Protein AF-A0A2D9DFW2-F1 (afdb_monomer_lite)

Foldseek 3Di:
DDDDPCNVVVVVVVVVCVVCVVVVVVVCVVVVVLVCCLCPVVVPVDQPDPPDDVSSCVSVVVSVVVSVVVCVPPDPPHPVVVVVVVVVVVVVVVVVVVVVVVVVVVVVVVVPPPPPPPDPPDDDD

pLDDT: mean 81.8, std 15.56, range [41.56, 95.31]

Structure (mmCIF, N/CA/C/O backbone):
data_AF-A0A2D9DFW2-F1
#
_entry.id   AF-A0A2D9DFW2-F1
#
loop_
_atom_site.group_PDB
_atom_site.id
_atom_site.type_symbol
_atom_site.label_atom_id
_atom_site.label_alt_id
_atom_site.label_comp_id
_atom_site.label_asym_id
_atom_site.label_entity_id
_atom_site.label_seq_id
_atom_site.pdbx_PDB_ins_code
_atom_site.Cartn_x
_atom_site.Cartn_y
_atom_site.Cartn_z
_atom_site.occupancy
_atom_site.B_iso_or_equiv
_atom_site.auth_seq_id
_atom_site.auth_comp_id
_atom_site.auth_asym_id
_atom_site.auth_atom_id
_atom_site.pdbx_PDB_model_num
ATOM 1 N N . ILE A 1 1 ? -33.803 9.411 20.967 1.00 59.81 1 ILE A N 1
ATOM 2 C CA . ILE A 1 1 ? -33.008 8.750 19.899 1.00 59.81 1 ILE A CA 1
ATOM 3 C C . ILE A 1 1 ? -31.573 9.269 19.996 1.00 59.81 1 ILE A C 1
ATOM 5 O O . ILE A 1 1 ? -31.344 10.424 19.658 1.00 59.81 1 ILE A O 1
ATOM 9 N N . GLN A 1 2 ? -30.626 8.487 20.530 1.00 63.91 2 GLN A N 1
ATOM 10 C CA . GLN A 1 2 ? -29.213 8.897 20.577 1.00 63.91 2 GLN A CA 1
ATOM 11 C C . GLN A 1 2 ? -28.603 8.792 19.173 1.00 63.91 2 GLN A C 1
ATOM 13 O O . GLN A 1 2 ? -28.559 7.707 18.596 1.00 63.91 2 GLN A O 1
ATOM 18 N N . ARG A 1 3 ? -28.123 9.909 18.616 1.00 72.88 3 ARG A N 1
ATOM 19 C CA . ARG A 1 3 ? -27.256 9.877 17.433 1.00 72.88 3 ARG A CA 1
ATOM 20 C C . ARG A 1 3 ? -25.826 9.619 17.880 1.00 72.88 3 ARG A C 1
ATOM 22 O O . ARG A 1 3 ? -25.280 10.391 18.661 1.00 72.88 3 ARG A O 1
ATOM 29 N N . SER A 1 4 ? -25.209 8.567 17.350 1.00 84.31 4 SER A N 1
ATOM 30 C CA . SER A 1 4 ? -23.772 8.367 17.526 1.00 84.31 4 SER A CA 1
ATOM 31 C C . SER A 1 4 ? -23.003 9.426 16.732 1.00 84.31 4 SER A C 1
ATOM 33 O O . SER A 1 4 ? -23.466 9.884 15.680 1.00 84.31 4 SER A O 1
ATOM 35 N N . GLN A 1 5 ? -21.800 9.763 17.188 1.00 85.62 5 GLN A N 1
ATOM 36 C CA . GLN A 1 5 ? -20.861 10.648 16.486 1.00 85.62 5 GLN A CA 1
ATOM 37 C C . GLN A 1 5 ? -20.569 10.232 15.028 1.00 85.62 5 GLN A C 1
ATOM 39 O O . GLN A 1 5 ? -20.148 11.050 14.220 1.00 85.62 5 GLN A O 1
ATOM 44 N N . TYR A 1 6 ? -20.839 8.976 14.657 1.00 87.19 6 TYR A N 1
ATOM 45 C CA . TYR A 1 6 ? -20.595 8.444 13.313 1.00 87.19 6 TYR A CA 1
ATOM 46 C C . TYR A 1 6 ? -21.840 8.422 12.421 1.00 87.19 6 TYR A C 1
ATOM 48 O O . TYR A 1 6 ? -21.754 8.019 11.262 1.00 87.19 6 TYR A O 1
ATOM 56 N N . THR A 1 7 ? -22.998 8.851 12.932 1.00 88.88 7 THR A N 1
ATOM 57 C CA . THR A 1 7 ? -24.281 8.759 12.215 1.00 88.88 7 THR A CA 1
ATOM 58 C C . THR A 1 7 ? -24.232 9.465 10.858 1.00 88.88 7 THR A C 1
ATOM 60 O O . THR A 1 7 ? -24.718 8.918 9.871 1.00 88.88 7 THR A O 1
ATOM 63 N N . GLN A 1 8 ? -23.600 10.641 10.786 1.00 90.81 8 GLN A N 1
ATOM 64 C CA . GLN A 1 8 ? -23.433 11.381 9.530 1.00 90.81 8 GLN A CA 1
ATOM 65 C C . GLN A 1 8 ? -22.598 10.587 8.517 1.00 90.81 8 GLN A C 1
ATOM 67 O O . GLN A 1 8 ? -23.049 10.343 7.402 1.00 90.81 8 GLN A O 1
ATOM 72 N N . ASN A 1 9 ? -21.444 10.060 8.937 1.00 90.25 9 ASN A N 1
ATOM 73 C CA . ASN A 1 9 ? -20.560 9.274 8.071 1.00 90.25 9 ASN A CA 1
ATOM 74 C C . ASN A 1 9 ? -21.253 8.030 7.496 1.00 90.25 9 ASN A C 1
ATOM 76 O O . ASN A 1 9 ? -21.040 7.680 6.333 1.00 90.25 9 ASN A O 1
ATOM 80 N N . ILE A 1 10 ? -22.089 7.366 8.301 1.00 90.19 10 ILE A N 1
ATOM 81 C CA . ILE A 1 10 ? -22.871 6.199 7.874 1.00 90.19 10 ILE A CA 1
ATOM 82 C C . ILE A 1 10 ? -23.897 6.610 6.813 1.00 90.19 10 ILE A C 1
ATOM 84 O O . ILE A 1 10 ? -23.984 5.966 5.766 1.00 90.19 10 ILE A O 1
ATOM 88 N N . GLN A 1 11 ? -24.633 7.699 7.047 1.00 92.50 11 GLN A N 1
ATOM 89 C CA . GLN A 1 11 ? -25.623 8.221 6.100 1.00 92.50 11 GLN A CA 1
ATOM 90 C C . GLN A 1 11 ? -24.975 8.650 4.776 1.00 92.50 11 GLN A C 1
ATOM 92 O O . GLN A 1 11 ? -25.480 8.318 3.702 1.00 92.50 11 GLN A O 1
ATOM 97 N N . ASP A 1 12 ? -23.822 9.313 4.829 1.00 91.94 12 ASP A N 1
ATOM 98 C CA . ASP A 1 12 ? -23.092 9.751 3.638 1.00 91.94 12 ASP A CA 1
ATOM 99 C C . ASP A 1 12 ? -22.482 8.580 2.865 1.00 91.94 12 ASP A C 1
ATOM 101 O O . ASP A 1 12 ? -22.405 8.597 1.634 1.00 91.94 12 ASP A O 1
ATOM 105 N N . ASN A 1 13 ? -22.041 7.529 3.559 1.00 90.56 13 ASN A N 1
ATOM 106 C CA . ASN A 1 13 ? -21.620 6.297 2.901 1.00 90.56 13 ASN A CA 1
ATOM 107 C C . ASN A 1 13 ? -22.804 5.599 2.216 1.00 90.56 13 ASN A C 1
ATOM 109 O O . ASN A 1 13 ? -22.684 5.192 1.063 1.00 90.56 13 ASN A O 1
ATOM 113 N N . ALA A 1 14 ? -23.963 5.527 2.877 1.00 90.31 14 ALA A N 1
ATOM 114 C CA . ALA A 1 14 ? -25.168 4.934 2.303 1.00 90.31 14 ALA A CA 1
ATOM 115 C C . ALA A 1 14 ? -25.604 5.659 1.018 1.00 90.31 14 ALA A C 1
ATOM 117 O O . ALA A 1 14 ? -25.864 5.010 0.005 1.00 90.31 14 ALA A O 1
ATOM 118 N N . LYS A 1 15 ? -25.580 7.001 1.014 1.00 93.00 15 LYS A N 1
ATOM 119 C CA . LYS A 1 15 ? -25.835 7.807 -0.194 1.00 93.00 15 LYS A CA 1
ATOM 120 C C . LYS A 1 15 ? -24.843 7.494 -1.319 1.00 93.00 15 LYS A C 1
ATOM 122 O O . LYS A 1 15 ? -25.259 7.286 -2.455 1.00 93.00 15 LYS A O 1
ATOM 127 N N . ARG A 1 16 ? -23.542 7.394 -1.014 1.00 89.62 16 ARG A N 1
ATOM 128 C CA . ARG A 1 16 ? -22.496 7.055 -2.002 1.00 89.62 16 ARG A CA 1
ATOM 129 C C . ARG A 1 16 ? -22.669 5.652 -2.588 1.00 89.62 16 ARG A C 1
ATOM 131 O O . ARG A 1 16 ? -22.468 5.456 -3.785 1.00 89.62 16 ARG A O 1
ATOM 138 N N . ILE A 1 17 ? -23.064 4.684 -1.764 1.00 88.62 17 ILE A N 1
ATOM 139 C CA . ILE A 1 17 ? -23.352 3.317 -2.214 1.00 88.62 17 ILE A CA 1
ATOM 140 C C . ILE A 1 17 ? -24.594 3.300 -3.111 1.00 88.62 17 ILE A C 1
ATOM 142 O O . ILE A 1 17 ? -24.562 2.659 -4.159 1.00 88.62 17 ILE A O 1
ATOM 146 N N . ALA A 1 18 ? -25.649 4.039 -2.757 1.00 90.38 18 ALA A N 1
ATOM 147 C CA . ALA A 1 18 ? -26.848 4.152 -3.586 1.00 90.38 18 ALA A CA 1
ATOM 148 C C . ALA A 1 18 ? -26.545 4.776 -4.961 1.00 90.38 18 ALA A C 1
ATOM 150 O O . ALA A 1 18 ? -27.042 4.302 -5.978 1.00 90.38 18 ALA A O 1
ATOM 151 N N . GLN A 1 19 ? -25.676 5.789 -5.008 1.00 91.06 19 GLN A N 1
ATOM 152 C CA . GLN A 1 19 ? -25.288 6.471 -6.247 1.00 91.06 19 GLN A CA 1
ATOM 153 C C . GLN A 1 19 ? -24.331 5.658 -7.136 1.00 91.06 19 GLN A C 1
ATOM 155 O O . GLN A 1 19 ? -24.294 5.860 -8.347 1.00 91.06 19 GLN A O 1
ATOM 160 N N . SER A 1 20 ? -23.486 4.785 -6.573 1.00 86.75 20 SER A N 1
ATOM 161 C CA . SER A 1 20 ? -22.401 4.121 -7.325 1.00 86.75 20 SER A CA 1
ATOM 162 C C . SER A 1 20 ? -22.033 2.731 -6.785 1.00 86.75 20 SER A C 1
ATOM 164 O O . SER A 1 20 ? -20.858 2.368 -6.667 1.00 86.75 20 SER A O 1
ATOM 166 N N . GLY A 1 21 ? -23.040 1.910 -6.485 1.00 87.38 21 GLY A N 1
ATOM 167 C CA . GLY A 1 21 ? -22.857 0.604 -5.841 1.00 87.38 21 GLY A CA 1
ATOM 168 C C . GLY A 1 21 ? -22.014 -0.396 -6.642 1.00 87.38 21 GLY A C 1
ATOM 169 O O . GLY A 1 21 ? -21.191 -1.110 -6.070 1.00 87.38 21 GLY A O 1
ATOM 170 N N . ALA A 1 22 ? -22.139 -0.418 -7.973 1.00 91.12 22 ALA A N 1
ATOM 171 C CA . ALA A 1 22 ? -21.347 -1.314 -8.824 1.00 91.12 22 ALA A CA 1
ATOM 172 C C . ALA A 1 22 ? -19.836 -1.017 -8.750 1.00 91.12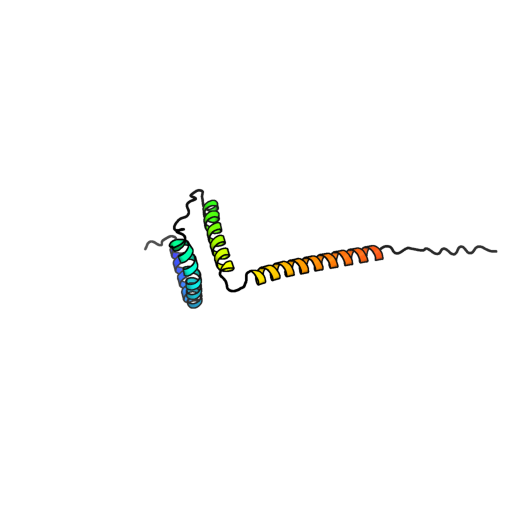 22 ALA A C 1
ATOM 174 O O . ALA A 1 22 ? -19.016 -1.936 -8.694 1.00 91.12 22 ALA A O 1
ATOM 175 N N . LEU A 1 23 ? -19.460 0.265 -8.702 1.00 91.00 23 LEU A N 1
ATOM 176 C CA . LEU A 1 23 ? -18.069 0.690 -8.532 1.00 91.00 23 LEU A CA 1
ATOM 177 C C . LEU A 1 23 ? -17.536 0.290 -7.152 1.00 91.00 23 LEU A C 1
ATOM 179 O O . LEU A 1 23 ? -16.395 -0.161 -7.038 1.00 91.00 23 LEU A O 1
ATOM 183 N N . TYR A 1 24 ? -18.366 0.423 -6.116 1.00 91.06 24 TYR A N 1
ATOM 184 C CA . TYR A 1 24 ? -18.009 0.039 -4.754 1.00 91.06 24 TYR A CA 1
ATOM 185 C C . TYR A 1 24 ? -17.710 -1.461 -4.651 1.00 91.06 24 TYR A C 1
ATOM 187 O O . TYR A 1 24 ? -16.643 -1.833 -4.166 1.00 91.06 24 TYR A O 1
ATOM 195 N N . LYS A 1 25 ? -18.575 -2.317 -5.218 1.00 90.25 25 LYS A N 1
ATOM 196 C CA . LYS A 1 25 ? -18.359 -3.775 -5.271 1.00 90.25 25 LYS A CA 1
ATOM 197 C C . LYS A 1 25 ? -17.061 -4.148 -5.992 1.00 90.25 25 LYS A C 1
ATOM 199 O O . LYS A 1 25 ? -16.313 -4.995 -5.512 1.00 90.25 25 LYS A O 1
ATOM 204 N N . LYS A 1 26 ? -16.748 -3.483 -7.112 1.00 93.56 26 LYS A N 1
ATOM 205 C CA . LYS A 1 26 ? -15.473 -3.690 -7.825 1.00 93.56 26 LYS A CA 1
ATOM 206 C C . LYS A 1 26 ? -14.270 -3.340 -6.950 1.00 93.56 26 LYS A C 1
ATOM 208 O O . LYS A 1 26 ? -13.323 -4.114 -6.876 1.00 93.56 26 LYS A O 1
ATOM 213 N N . ARG A 1 27 ? -14.300 -2.189 -6.272 1.00 91.62 27 ARG A N 1
ATOM 214 C CA . ARG A 1 27 ? -13.215 -1.774 -5.365 1.00 91.62 27 ARG A CA 1
ATOM 215 C C . ARG A 1 27 ? -13.057 -2.740 -4.199 1.00 91.62 27 ARG A C 1
ATOM 217 O O . ARG A 1 27 ? -11.931 -3.094 -3.877 1.00 91.62 27 ARG A O 1
ATOM 224 N N . GLN A 1 28 ? -14.164 -3.187 -3.616 1.00 92.06 28 GLN A N 1
ATOM 225 C CA . GLN A 1 28 ? -14.163 -4.170 -2.541 1.00 92.06 28 GLN A CA 1
ATOM 226 C C . GLN A 1 28 ? -13.458 -5.459 -2.981 1.00 92.06 28 GLN A C 1
ATOM 228 O O . GLN A 1 28 ? -12.465 -5.836 -2.366 1.00 92.06 28 GLN A O 1
ATOM 233 N N . ALA A 1 29 ? -13.854 -6.041 -4.117 1.00 93.56 29 ALA A N 1
ATOM 234 C CA . ALA A 1 29 ? -13.218 -7.247 -4.651 1.00 93.56 29 ALA A CA 1
ATOM 235 C C . ALA A 1 29 ? -11.709 -7.070 -4.925 1.00 93.56 29 ALA A C 1
ATOM 237 O O . ALA A 1 29 ? -10.915 -7.978 -4.685 1.00 93.56 29 ALA A O 1
ATOM 238 N N . LEU A 1 30 ? -11.287 -5.889 -5.395 1.00 91.81 30 LEU A N 1
ATOM 239 C CA . LEU A 1 30 ? -9.870 -5.585 -5.638 1.00 91.81 30 LEU A CA 1
ATOM 240 C C . LEU A 1 30 ? -9.042 -5.481 -4.351 1.00 91.81 30 LEU A C 1
ATOM 242 O O . LEU A 1 30 ? -7.840 -5.742 -4.378 1.00 91.81 30 LEU A O 1
ATOM 246 N N . VAL A 1 31 ? -9.665 -5.044 -3.260 1.00 93.12 31 VAL A N 1
ATOM 247 C CA . VAL A 1 31 ? -9.006 -4.667 -2.007 1.00 93.12 31 VAL A CA 1
ATOM 248 C C . VAL A 1 31 ? -9.019 -5.811 -0.990 1.00 93.12 31 VAL A C 1
ATOM 250 O O . VAL A 1 31 ? -8.039 -5.997 -0.267 1.00 93.12 31 VAL A O 1
ATOM 253 N N . GLU A 1 32 ? -10.080 -6.617 -0.970 1.00 94.44 32 GLU A N 1
ATOM 254 C CA . GLU A 1 32 ? -10.228 -7.756 -0.059 1.00 94.44 32 GLU A CA 1
ATOM 255 C C . GLU A 1 32 ? -9.098 -8.770 -0.204 1.00 94.44 32 GLU A C 1
ATOM 257 O O . GLU A 1 32 ? -8.547 -9.214 0.801 1.00 94.44 32 GLU A O 1
ATOM 262 N N . HIS A 1 33 ? -8.698 -9.091 -1.435 1.00 92.19 33 HIS A N 1
ATOM 263 C CA . HIS A 1 33 ? -7.635 -10.063 -1.662 1.00 92.19 33 HIS A CA 1
ATOM 264 C C . HIS A 1 33 ? -6.269 -9.608 -1.092 1.00 92.19 33 HIS A C 1
ATOM 266 O O . HIS A 1 33 ? -5.709 -10.345 -0.278 1.00 92.19 33 HIS A O 1
ATOM 272 N N . PRO A 1 34 ? -5.756 -8.393 -1.396 1.00 93.19 34 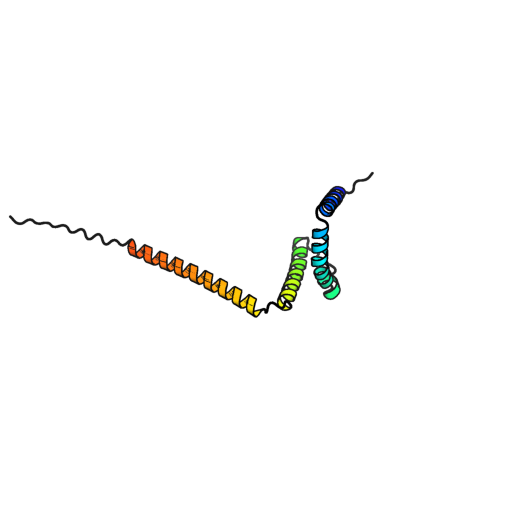PRO A N 1
ATOM 273 C CA . PRO A 1 34 ? -4.558 -7.844 -0.756 1.00 93.19 34 PRO A CA 1
ATOM 274 C C . PRO A 1 34 ? -4.593 -7.850 0.771 1.00 93.19 34 PRO A C 1
ATOM 276 O O . PRO A 1 34 ? -3.642 -8.302 1.408 1.00 93.19 34 PRO A O 1
ATOM 279 N N . TYR A 1 35 ? -5.688 -7.374 1.373 1.00 92.94 35 TYR A N 1
ATOM 280 C CA . TYR A 1 35 ? -5.801 -7.351 2.831 1.00 92.94 35 TYR A CA 1
ATOM 281 C C . TYR A 1 35 ? -5.905 -8.756 3.420 1.00 92.94 35 TYR A C 1
ATOM 283 O O . TYR A 1 35 ? -5.351 -8.998 4.490 1.00 92.94 35 TYR A O 1
ATOM 291 N N . GLY A 1 36 ? -6.570 -9.681 2.730 1.00 94.00 36 GLY A N 1
ATOM 292 C CA . GLY A 1 36 ? -6.636 -11.088 3.106 1.00 94.00 36 GLY A CA 1
ATOM 293 C C . GLY A 1 36 ? -5.251 -11.727 3.133 1.00 94.00 36 GLY A C 1
ATOM 294 O O . GLY A 1 36 ? -4.886 -12.333 4.136 1.00 94.00 36 GLY A O 1
ATOM 295 N N . THR A 1 37 ? -4.442 -11.527 2.089 1.00 94.25 37 THR A N 1
ATOM 296 C CA . THR A 1 37 ? -3.051 -12.002 2.053 1.00 94.25 37 THR A CA 1
ATOM 297 C C . THR A 1 37 ? -2.219 -11.392 3.176 1.00 94.25 37 THR A C 1
ATOM 299 O O . THR A 1 37 ? -1.599 -12.128 3.939 1.00 94.25 37 THR A O 1
ATOM 302 N N . ILE A 1 38 ? -2.235 -10.067 3.327 1.00 94.88 38 ILE A N 1
ATOM 303 C CA . ILE A 1 38 ? -1.422 -9.385 4.342 1.00 94.88 38 ILE A CA 1
ATOM 304 C C . ILE A 1 38 ? -1.798 -9.845 5.758 1.00 94.88 38 ILE A C 1
ATOM 306 O O . ILE A 1 38 ? -0.926 -10.152 6.564 1.00 94.88 38 ILE A O 1
ATOM 310 N N . LYS A 1 39 ? -3.091 -9.926 6.072 1.00 93.12 39 LYS A N 1
ATOM 311 C CA . LYS A 1 39 ? -3.531 -10.295 7.422 1.00 93.12 39 LYS A CA 1
ATOM 312 C C . LYS A 1 39 ? -3.393 -11.795 7.673 1.00 93.12 39 LYS A C 1
ATOM 314 O O . LYS A 1 39 ? -2.745 -12.199 8.625 1.00 93.12 39 LYS A O 1
ATOM 319 N N . ARG A 1 40 ? -3.944 -12.637 6.790 1.00 93.19 40 ARG A N 1
ATOM 320 C CA . ARG A 1 40 ? -4.047 -14.090 7.017 1.00 93.19 40 ARG A CA 1
ATOM 321 C C . ARG A 1 40 ? -2.807 -14.871 6.610 1.00 93.19 40 ARG A C 1
ATOM 323 O O . ARG A 1 40 ? -2.423 -15.785 7.323 1.00 93.19 40 ARG A O 1
ATOM 330 N N . GLN A 1 41 ? -2.199 -14.548 5.469 1.00 92.38 41 GLN A N 1
ATOM 331 C CA . GLN A 1 41 ? -1.030 -15.295 4.991 1.00 92.38 41 GLN A CA 1
ATOM 332 C C . GLN A 1 41 ? 0.267 -14.778 5.611 1.00 92.38 41 GLN A C 1
ATOM 334 O O . GLN A 1 41 ? 1.191 -15.559 5.803 1.00 92.38 41 GLN A O 1
ATOM 339 N N . TRP A 1 42 ? 0.366 -13.474 5.891 1.00 93.75 42 TRP A N 1
ATOM 340 C CA . TRP A 1 42 ? 1.580 -12.884 6.474 1.00 93.75 42 TRP A CA 1
ATOM 341 C C . TRP A 1 42 ? 1.474 -12.641 7.984 1.00 93.75 42 TRP A C 1
ATOM 343 O O . TRP A 1 42 ? 2.451 -12.212 8.589 1.00 93.75 42 TRP A O 1
ATOM 353 N N . GLY A 1 43 ? 0.312 -12.900 8.595 1.00 93.06 43 GLY A N 1
ATOM 354 C CA . GLY A 1 43 ? 0.104 -12.737 10.036 1.00 93.06 43 GLY A CA 1
ATOM 355 C C . GLY A 1 43 ? 0.116 -11.282 10.515 1.00 93.06 43 GLY A C 1
ATOM 356 O O . GLY A 1 43 ? 0.305 -11.029 11.704 1.00 93.06 43 GLY A O 1
ATOM 357 N N . PHE A 1 44 ? -0.063 -10.300 9.622 1.00 92.19 44 PHE A N 1
ATOM 358 C CA . PHE A 1 44 ? -0.095 -8.885 9.999 1.00 92.19 44 PHE A CA 1
ATOM 359 C C . PHE A 1 44 ? -1.488 -8.461 10.481 1.00 92.19 44 PHE A C 1
ATOM 361 O O . PHE A 1 44 ? -2.177 -7.646 9.863 1.00 92.19 44 PHE A O 1
ATOM 368 N N . ASP A 1 45 ? -1.928 -9.054 11.588 1.00 88.88 45 ASP A N 1
ATOM 369 C CA . ASP A 1 45 ? -3.257 -8.805 12.152 1.00 88.88 45 ASP A CA 1
ATOM 370 C C . ASP A 1 45 ? -3.323 -7.508 12.970 1.00 88.88 45 ASP A C 1
ATOM 372 O O . ASP A 1 45 ? -4.384 -6.889 13.075 1.00 88.88 45 ASP A O 1
ATOM 376 N N . HIS A 1 46 ? -2.194 -7.071 13.532 1.00 89.69 46 HIS A N 1
ATOM 377 C CA . HIS A 1 46 ? -2.105 -5.859 14.338 1.00 89.69 46 HIS A CA 1
ATOM 378 C C . HIS A 1 46 ? -0.786 -5.119 14.113 1.00 89.69 46 HIS A C 1
ATOM 380 O O . HIS A 1 46 ? 0.224 -5.696 13.721 1.00 89.69 46 HIS A O 1
ATOM 386 N N . ILE A 1 47 ? -0.808 -3.812 14.368 1.00 90.19 47 ILE A N 1
ATOM 387 C CA . ILE A 1 47 ? 0.382 -2.963 14.322 1.00 90.19 47 ILE A CA 1
ATOM 388 C C . ILE A 1 47 ? 1.105 -3.108 15.662 1.00 90.19 47 ILE A C 1
ATOM 390 O O . ILE A 1 47 ? 0.528 -2.803 16.707 1.00 90.19 47 ILE A O 1
ATOM 394 N N . MET A 1 48 ? 2.359 -3.568 15.638 1.00 84.50 48 MET A N 1
ATOM 395 C CA . MET A 1 48 ? 3.152 -3.724 16.864 1.00 84.50 48 MET A CA 1
ATOM 396 C C . MET A 1 48 ? 3.475 -2.370 17.494 1.00 84.50 48 MET A C 1
ATOM 398 O O . MET A 1 48 ? 3.482 -2.225 18.719 1.00 84.50 48 MET A O 1
ATOM 402 N N . THR A 1 49 ? 3.754 -1.362 16.664 1.00 84.50 49 THR A N 1
ATOM 403 C CA . THR A 1 49 ? 4.253 -0.086 17.159 1.00 84.50 49 THR A CA 1
ATOM 404 C C . THR A 1 49 ? 3.137 0.768 17.749 1.00 84.50 49 THR A C 1
ATOM 406 O O . THR A 1 49 ? 2.337 1.379 17.045 1.00 84.50 49 THR A O 1
ATOM 409 N N . LYS A 1 50 ? 3.140 0.889 19.079 1.00 83.94 50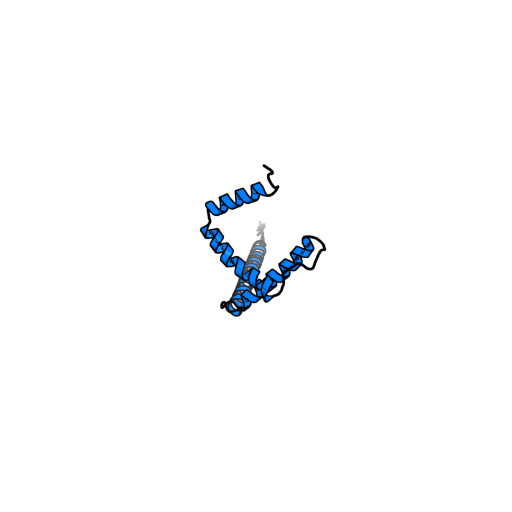 LYS A N 1
ATOM 410 C CA . LYS A 1 50 ? 2.193 1.719 19.847 1.00 83.94 50 LYS A CA 1
ATOM 411 C C . LYS A 1 50 ? 2.684 3.157 20.082 1.00 83.94 50 LYS A C 1
ATOM 413 O O . LYS A 1 50 ? 2.182 3.852 20.958 1.00 83.94 50 LYS A O 1
ATOM 418 N N . ARG A 1 51 ? 3.660 3.633 19.298 1.00 86.75 51 ARG A N 1
ATOM 419 C CA . ARG A 1 51 ? 4.274 4.976 19.419 1.00 86.75 51 ARG A CA 1
ATOM 420 C C . ARG A 1 51 ? 3.551 6.036 18.573 1.00 86.75 51 ARG A C 1
ATOM 422 O O . ARG A 1 51 ? 4.177 6.848 17.895 1.00 86.75 51 ARG A O 1
ATOM 429 N N . GLY A 1 52 ? 2.221 6.001 18.588 1.00 91.25 52 GLY A N 1
ATOM 430 C CA . GLY A 1 52 ? 1.365 6.938 17.860 1.00 91.25 52 GLY A CA 1
ATOM 431 C C . GLY A 1 52 ? 1.190 6.644 16.364 1.00 91.25 52 GLY A C 1
ATOM 432 O O . GLY A 1 52 ? 1.762 5.711 15.799 1.00 91.25 52 GLY A O 1
ATOM 433 N N . ILE A 1 53 ? 0.372 7.481 15.716 1.00 91.44 53 ILE A N 1
ATOM 434 C CA . ILE A 1 53 ? -0.116 7.271 14.341 1.00 91.44 53 ILE A CA 1
ATOM 435 C C . ILE A 1 53 ? 1.025 7.265 13.317 1.00 91.44 53 ILE A C 1
ATOM 437 O O . ILE A 1 53 ? 1.004 6.462 12.391 1.00 91.44 53 ILE A O 1
ATOM 441 N N . LYS A 1 54 ? 2.043 8.121 13.486 1.00 93.19 54 LYS A 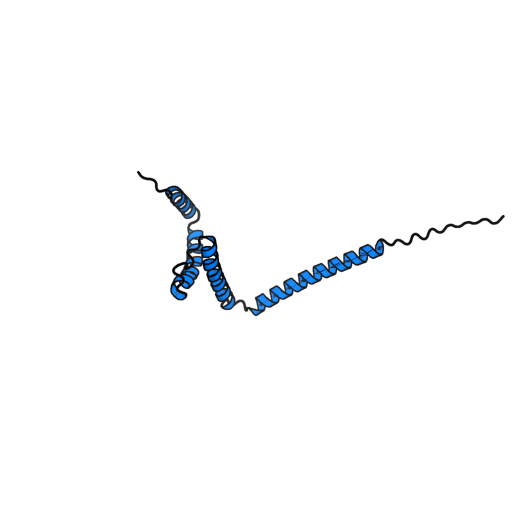N 1
ATOM 442 C CA . LYS A 1 54 ? 3.176 8.204 12.547 1.00 93.19 54 LYS A CA 1
ATOM 443 C C . LYS A 1 54 ? 3.931 6.880 12.458 1.00 93.19 54 LYS A C 1
ATOM 445 O O . LYS A 1 54 ? 4.153 6.376 11.362 1.00 93.19 54 LYS A O 1
ATOM 450 N N . ALA A 1 55 ? 4.273 6.294 13.600 1.00 91.25 55 ALA A N 1
ATOM 451 C CA . ALA A 1 55 ? 4.999 5.034 13.634 1.00 91.25 55 ALA A CA 1
ATOM 452 C C . ALA A 1 55 ? 4.130 3.871 13.125 1.00 91.25 55 ALA A C 1
ATOM 454 O O . ALA A 1 55 ? 4.569 3.097 12.282 1.00 91.25 55 ALA A O 1
ATOM 455 N N . ALA A 1 56 ? 2.853 3.833 13.517 1.00 92.56 56 ALA A N 1
ATOM 456 C CA . ALA A 1 56 ? 1.893 2.866 12.990 1.00 92.56 56 ALA A CA 1
ATOM 457 C C . ALA A 1 56 ? 1.730 2.949 11.458 1.00 92.56 56 ALA A C 1
ATOM 459 O O . ALA A 1 56 ? 1.622 1.932 10.772 1.00 92.56 56 ALA A O 1
ATOM 460 N N . SER A 1 57 ? 1.745 4.167 10.907 1.00 92.44 57 SER A N 1
ATOM 461 C CA . SER A 1 57 ? 1.668 4.391 9.463 1.00 92.44 57 SER A CA 1
ATOM 462 C C . SER A 1 57 ? 2.919 3.909 8.726 1.00 92.44 57 SER A C 1
ATOM 464 O O . SER A 1 57 ? 2.802 3.413 7.607 1.00 92.44 57 SER A O 1
ATOM 466 N N . ALA A 1 58 ? 4.094 3.997 9.360 1.00 93.25 58 ALA A N 1
ATOM 467 C CA . ALA A 1 58 ? 5.340 3.486 8.803 1.00 93.25 58 ALA A CA 1
ATOM 468 C C . ALA A 1 58 ? 5.318 1.951 8.720 1.00 93.25 58 ALA A C 1
ATOM 470 O O . ALA A 1 58 ? 5.619 1.405 7.659 1.00 93.25 58 ALA A O 1
ATOM 471 N N . ASP A 1 59 ? 4.872 1.270 9.782 1.00 92.25 59 ASP A N 1
ATOM 472 C CA . ASP A 1 59 ? 4.739 -0.195 9.814 1.00 92.25 59 ASP A CA 1
ATOM 473 C C . ASP A 1 59 ? 3.796 -0.699 8.714 1.00 92.25 59 ASP A C 1
ATOM 475 O O . ASP A 1 59 ? 4.142 -1.583 7.925 1.00 92.25 59 ASP A O 1
ATOM 479 N N . PHE A 1 60 ? 2.603 -0.101 8.618 1.00 92.88 60 PHE A N 1
ATOM 480 C CA . PHE A 1 60 ? 1.647 -0.456 7.570 1.00 92.88 60 PHE A CA 1
ATOM 481 C C . PHE A 1 60 ? 2.192 -0.133 6.173 1.00 92.88 60 PHE A C 1
ATOM 483 O O . PHE A 1 60 ? 2.037 -0.929 5.245 1.00 92.88 60 PHE A O 1
ATOM 490 N N . GLY A 1 61 ? 2.855 1.017 6.022 1.00 93.69 61 GLY A N 1
ATOM 491 C CA . GLY A 1 61 ? 3.474 1.439 4.770 1.00 93.69 61 GLY A CA 1
ATOM 492 C C . GLY A 1 61 ? 4.528 0.451 4.278 1.00 93.69 61 GLY A C 1
ATOM 493 O O . GLY A 1 61 ? 4.541 0.117 3.093 1.00 93.69 61 GLY A O 1
ATOM 494 N N . LEU A 1 62 ? 5.356 -0.078 5.181 1.00 94.31 62 LEU A N 1
ATOM 495 C CA . LEU A 1 62 ? 6.374 -1.076 4.860 1.00 94.31 62 LEU A CA 1
ATOM 496 C C . LEU A 1 62 ? 5.752 -2.372 4.325 1.00 94.31 62 LEU A C 1
ATOM 498 O O . LEU A 1 62 ? 6.195 -2.906 3.308 1.00 94.31 62 LEU A O 1
ATOM 502 N N . ILE A 1 63 ? 4.691 -2.860 4.964 1.00 94.38 63 ILE A N 1
ATOM 503 C CA . ILE A 1 63 ? 4.016 -4.094 4.546 1.00 94.38 63 ILE A CA 1
ATOM 504 C C . ILE A 1 63 ? 3.243 -3.917 3.245 1.00 94.38 63 ILE A C 1
ATOM 506 O O . ILE A 1 63 ? 3.309 -4.778 2.365 1.00 94.38 63 ILE A O 1
ATOM 510 N N . ALA A 1 64 ? 2.557 -2.786 3.077 1.00 94.12 64 ALA A N 1
ATOM 511 C CA . ALA A 1 64 ? 1.904 -2.456 1.818 1.00 94.12 64 ALA A CA 1
ATOM 512 C C . ALA A 1 64 ? 2.926 -2.365 0.670 1.00 94.12 64 ALA A C 1
ATOM 514 O O . ALA A 1 64 ? 2.676 -2.873 -0.426 1.00 94.12 64 ALA A O 1
ATOM 515 N N . LEU A 1 65 ? 4.100 -1.775 0.924 1.00 95.31 65 LEU A N 1
ATOM 516 C CA . LEU A 1 65 ? 5.202 -1.727 -0.034 1.00 95.31 65 LEU A CA 1
ATOM 517 C C . LEU A 1 65 ? 5.695 -3.134 -0.386 1.00 95.31 65 LEU A C 1
ATOM 519 O O . LEU A 1 65 ? 5.781 -3.466 -1.567 1.00 95.31 65 LEU A O 1
ATOM 523 N N . ALA A 1 66 ? 5.954 -3.978 0.614 1.00 94.50 66 ALA A N 1
ATOM 524 C CA . ALA A 1 66 ? 6.383 -5.357 0.401 1.00 94.50 66 ALA A CA 1
ATOM 525 C C . ALA A 1 66 ? 5.363 -6.160 -0.426 1.00 94.50 66 ALA A C 1
ATOM 527 O O . ALA A 1 66 ? 5.747 -6.890 -1.343 1.00 94.50 66 ALA A O 1
ATOM 528 N N . TYR A 1 67 ? 4.060 -5.992 -0.167 1.00 93.75 67 TYR A N 1
ATOM 529 C CA . TYR A 1 67 ? 2.999 -6.641 -0.945 1.00 93.75 67 TYR A CA 1
ATOM 530 C C . TYR A 1 67 ? 3.007 -6.188 -2.404 1.00 93.75 67 TYR A C 1
ATOM 532 O O . TYR A 1 67 ? 2.974 -7.020 -3.314 1.00 93.75 67 TYR A O 1
ATOM 540 N N . ASN A 1 68 ? 3.116 -4.879 -2.639 1.00 91.31 68 ASN A N 1
ATOM 541 C CA . ASN A 1 68 ? 3.189 -4.330 -3.990 1.00 91.31 68 ASN A CA 1
ATOM 542 C C . ASN A 1 68 ? 4.426 -4.836 -4.741 1.00 91.31 68 ASN A C 1
ATOM 544 O O . ASN A 1 68 ? 4.305 -5.232 -5.898 1.00 91.31 68 ASN A O 1
ATOM 548 N N . LEU A 1 69 ? 5.590 -4.897 -4.087 1.00 90.81 69 LEU A N 1
ATOM 549 C CA . LEU A 1 69 ? 6.819 -5.435 -4.678 1.00 90.81 69 LEU A CA 1
ATOM 550 C C . LEU A 1 69 ? 6.675 -6.915 -5.042 1.00 90.81 69 LEU A C 1
ATOM 552 O O . LEU A 1 69 ? 6.956 -7.298 -6.177 1.00 90.81 69 LEU A O 1
ATOM 556 N N . ARG A 1 70 ? 6.152 -7.742 -4.128 1.00 90.44 70 ARG A N 1
ATOM 557 C CA . ARG A 1 70 ? 5.887 -9.160 -4.408 1.00 90.44 70 ARG A CA 1
ATOM 558 C C . ARG A 1 70 ? 4.925 -9.326 -5.582 1.00 90.44 70 ARG A C 1
ATOM 560 O O . ARG A 1 70 ? 5.152 -10.165 -6.450 1.00 90.44 70 ARG A O 1
ATOM 567 N N . ARG A 1 71 ? 3.868 -8.511 -5.639 1.00 89.50 71 ARG A N 1
ATOM 568 C CA . ARG A 1 71 ? 2.894 -8.536 -6.734 1.00 89.50 71 ARG A CA 1
ATOM 569 C C . ARG A 1 71 ? 3.516 -8.118 -8.063 1.00 89.50 71 ARG A C 1
ATOM 571 O O . ARG A 1 71 ? 3.188 -8.721 -9.080 1.00 89.50 71 ARG A O 1
ATOM 578 N N . LEU A 1 72 ? 4.407 -7.126 -8.066 1.00 87.06 72 LEU A N 1
ATOM 579 C CA . LEU A 1 72 ? 5.149 -6.715 -9.260 1.00 87.06 72 LEU A CA 1
ATOM 580 C C . LEU A 1 72 ? 6.041 -7.846 -9.772 1.00 87.06 72 LEU A C 1
ATOM 582 O O . LEU A 1 72 ? 5.991 -8.152 -10.957 1.00 87.06 72 LEU A O 1
ATOM 586 N N . PHE A 1 73 ? 6.788 -8.509 -8.888 1.00 85.25 73 PHE A N 1
ATOM 587 C CA . PHE A 1 73 ? 7.652 -9.633 -9.264 1.00 85.25 73 PHE A CA 1
ATOM 588 C C . PHE A 1 73 ? 6.868 -10.848 -9.769 1.00 85.25 73 PHE A C 1
ATOM 590 O O . PHE A 1 73 ? 7.319 -11.538 -10.676 1.00 85.25 73 PHE A O 1
ATOM 597 N N . ASN A 1 74 ? 5.677 -11.091 -9.219 1.00 83.25 74 ASN A N 1
ATOM 598 C CA . ASN A 1 74 ? 4.813 -12.196 -9.633 1.00 83.25 74 ASN A CA 1
ATOM 599 C C . ASN A 1 74 ? 3.940 -11.861 -10.860 1.00 83.25 74 ASN A C 1
ATOM 601 O O . ASN A 1 74 ? 3.248 -12.732 -11.392 1.00 83.25 74 ASN A O 1
ATOM 605 N N . SER A 1 75 ? 3.894 -10.600 -11.292 1.00 78.31 75 SER A N 1
ATOM 606 C CA . SER A 1 75 ? 3.096 -10.203 -12.451 1.00 78.31 75 SER A CA 1
ATOM 607 C C . SER A 1 75 ? 3.803 -10.621 -13.740 1.00 78.31 75 SER A C 1
ATOM 609 O O . SER A 1 75 ? 4.999 -10.420 -13.894 1.00 78.31 75 SER A O 1
ATOM 611 N N . LYS A 1 76 ? 3.046 -11.159 -14.706 1.00 62.44 76 LYS A N 1
ATOM 612 C CA . LYS A 1 76 ? 3.550 -11.623 -16.017 1.00 62.44 76 LYS A CA 1
ATOM 613 C C . LYS A 1 76 ? 4.188 -10.528 -16.893 1.00 62.44 76 LYS A C 1
ATOM 615 O O . LYS A 1 76 ? 4.735 -10.846 -17.945 1.00 62.44 76 LYS A O 1
ATOM 620 N N . ILE A 1 77 ? 4.128 -9.256 -16.485 1.00 63.69 77 ILE A N 1
ATOM 621 C CA . ILE A 1 77 ? 4.991 -8.212 -17.044 1.00 63.69 77 ILE A CA 1
ATOM 622 C C . ILE A 1 77 ? 6.402 -8.528 -16.562 1.00 63.69 77 ILE A C 1
ATOM 624 O O . ILE A 1 77 ? 6.748 -8.321 -15.403 1.00 63.69 77 ILE A O 1
ATOM 628 N N . GLY A 1 78 ? 7.195 -9.127 -17.450 1.00 70.00 78 GLY A N 1
ATOM 629 C CA . GLY A 1 78 ? 8.561 -9.506 -17.132 1.00 70.00 78 GLY A CA 1
ATOM 630 C C . GLY A 1 78 ? 9.293 -8.297 -16.565 1.00 70.00 78 GLY A C 1
ATOM 631 O O . GLY A 1 78 ? 9.310 -7.237 -17.191 1.00 70.00 78 GLY A O 1
ATOM 632 N N . LEU A 1 79 ? 9.900 -8.457 -15.388 1.00 73.19 79 LEU A N 1
ATOM 633 C CA . LEU A 1 79 ? 10.687 -7.423 -14.708 1.00 73.19 79 LEU A CA 1
ATOM 634 C C . LEU A 1 79 ? 11.644 -6.698 -15.670 1.00 73.19 79 LEU A C 1
ATOM 636 O O . LEU A 1 79 ? 11.841 -5.487 -15.596 1.00 73.19 79 LEU A O 1
ATOM 640 N N . HIS A 1 80 ? 12.170 -7.460 -16.627 1.00 74.88 80 HIS A N 1
ATOM 641 C CA . HIS A 1 80 ? 12.988 -7.001 -17.734 1.00 74.88 80 HIS A CA 1
ATOM 642 C C . HIS A 1 80 ? 12.357 -5.843 -18.529 1.00 74.88 80 HIS A C 1
ATOM 644 O O . HIS A 1 80 ? 13.010 -4.830 -18.754 1.00 74.88 80 HIS A O 1
ATOM 650 N N . GLN A 1 81 ? 11.077 -5.937 -18.905 1.00 79.12 81 GLN A N 1
ATOM 651 C CA . GLN A 1 81 ? 10.381 -4.885 -19.657 1.00 79.12 81 GLN A CA 1
ATOM 652 C C . GLN A 1 81 ? 10.280 -3.589 -18.846 1.00 79.12 81 GLN A C 1
ATOM 654 O O . GLN A 1 81 ? 10.497 -2.502 -19.381 1.00 79.12 81 GLN A O 1
ATOM 659 N N . LEU A 1 82 ? 10.010 -3.695 -17.541 1.00 79.50 82 LEU A N 1
ATOM 660 C CA . LEU A 1 82 ? 9.959 -2.538 -16.649 1.00 79.50 82 LEU A CA 1
ATOM 661 C C . LEU A 1 82 ? 11.334 -1.862 -16.549 1.00 79.50 82 LEU A C 1
ATOM 663 O O . LEU A 1 82 ? 11.438 -0.645 -16.695 1.00 79.50 82 LEU A O 1
ATOM 667 N N . ILE A 1 83 ? 12.388 -2.652 -16.339 1.00 82.75 83 ILE A N 1
ATOM 668 C CA . ILE A 1 83 ? 13.764 -2.163 -16.220 1.00 82.75 83 ILE A CA 1
ATOM 669 C C . ILE A 1 83 ? 14.203 -1.461 -17.513 1.00 82.75 83 ILE A C 1
ATOM 671 O O . ILE A 1 83 ? 14.689 -0.330 -17.458 1.00 82.75 83 ILE A O 1
ATOM 675 N N . VAL A 1 84 ? 13.957 -2.068 -18.677 1.00 85.31 84 VAL A N 1
ATOM 676 C CA . VAL A 1 84 ? 14.270 -1.475 -19.988 1.00 85.31 84 VAL A CA 1
ATOM 677 C C . VAL A 1 84 ? 13.541 -0.143 -20.185 1.00 85.31 84 VAL A C 1
ATOM 679 O O . VAL A 1 84 ? 14.164 0.841 -20.584 1.00 85.31 84 VAL A O 1
ATOM 682 N N . LEU A 1 85 ? 12.252 -0.059 -19.839 1.00 84.06 85 LEU A N 1
ATOM 683 C CA . LEU A 1 85 ? 11.486 1.191 -19.920 1.00 84.06 85 LEU A CA 1
ATOM 684 C C . LEU A 1 85 ? 12.052 2.288 -19.007 1.00 84.06 85 LEU A C 1
ATOM 686 O O . LEU A 1 85 ? 12.087 3.460 -19.396 1.00 84.06 85 LEU A O 1
ATOM 690 N N . LEU A 1 86 ? 12.499 1.935 -17.798 1.00 86.38 86 LEU A N 1
ATOM 691 C CA . LEU A 1 86 ? 13.116 2.885 -16.869 1.00 86.38 86 LEU A CA 1
ATOM 692 C C . LEU A 1 86 ? 14.449 3.413 -17.408 1.00 86.38 86 LEU A C 1
ATOM 694 O O . LEU A 1 86 ? 14.674 4.628 -17.393 1.00 86.38 86 LEU A O 1
ATOM 698 N N . PHE A 1 87 ? 15.300 2.528 -17.933 1.00 88.62 87 PHE A N 1
ATOM 699 C CA . PHE A 1 87 ? 16.550 2.921 -18.579 1.00 88.62 87 PHE A CA 1
ATOM 700 C C . PHE A 1 87 ? 16.291 3.814 -19.790 1.00 88.62 87 PHE A C 1
ATOM 702 O O . PHE A 1 87 ? 16.845 4.909 -19.857 1.00 88.62 87 PHE A O 1
ATOM 709 N N . LEU A 1 88 ? 15.390 3.422 -20.692 1.00 86.19 88 LEU A N 1
ATOM 710 C CA . LEU A 1 88 ? 15.062 4.202 -21.885 1.00 86.19 88 LEU A CA 1
ATOM 711 C C . LEU A 1 88 ? 14.591 5.618 -21.523 1.00 86.19 88 LEU A C 1
ATOM 713 O O . LEU A 1 88 ? 15.088 6.602 -22.070 1.00 86.19 88 LEU A O 1
ATOM 717 N N . LYS A 1 89 ? 13.707 5.752 -20.525 1.00 90.00 89 LYS A N 1
ATOM 718 C CA . LYS A 1 89 ? 13.271 7.065 -20.019 1.00 90.00 89 LYS A CA 1
ATOM 719 C C . LYS A 1 89 ? 14.426 7.893 -19.452 1.00 90.00 89 LYS A C 1
ATOM 721 O O . LYS A 1 89 ? 14.441 9.113 -19.633 1.00 90.00 89 LYS A O 1
ATOM 726 N N . LYS A 1 90 ? 15.384 7.263 -18.764 1.00 91.06 90 LYS A N 1
ATOM 727 C CA . LYS A 1 90 ? 16.592 7.931 -18.255 1.00 91.06 90 LYS A CA 1
ATOM 728 C C . LYS A 1 90 ? 17.461 8.441 -19.408 1.00 91.06 90 LYS A C 1
ATOM 730 O O . LYS A 1 90 ? 17.852 9.607 -19.379 1.00 91.06 90 LYS A O 1
ATOM 735 N N . TYR A 1 91 ? 17.695 7.613 -20.426 1.00 89.06 91 TYR A N 1
ATOM 736 C CA . TYR A 1 91 ? 18.464 7.987 -21.616 1.00 89.06 91 TYR A CA 1
ATOM 737 C C . TYR A 1 91 ? 17.808 9.134 -22.392 1.00 89.06 91 TYR A C 1
ATOM 739 O O . TYR A 1 91 ? 18.481 10.115 -22.698 1.00 89.06 91 TYR A O 1
ATOM 747 N N . ILE A 1 92 ? 16.490 9.092 -22.613 1.00 92.31 92 ILE A N 1
ATOM 748 C CA . ILE A 1 92 ? 15.754 10.176 -23.290 1.00 92.31 92 ILE A CA 1
ATOM 749 C C . ILE A 1 92 ? 15.889 11.499 -22.520 1.00 92.31 92 ILE A C 1
ATOM 751 O O . ILE A 1 92 ? 16.202 12.534 -23.106 1.00 92.31 92 ILE A O 1
ATOM 755 N N . LYS A 1 93 ? 15.711 11.486 -21.191 1.00 91.56 93 LYS A N 1
ATOM 756 C CA . LYS A 1 93 ? 15.887 12.695 -20.366 1.00 91.56 93 LYS A CA 1
ATOM 757 C C . LYS A 1 93 ? 17.316 13.233 -20.429 1.00 91.56 93 LYS A C 1
ATOM 759 O O . LYS A 1 93 ? 17.498 14.447 -20.483 1.00 91.56 93 LYS A O 1
ATOM 764 N N . ALA A 1 94 ? 18.316 12.354 -20.407 1.00 90.62 94 ALA A N 1
ATOM 765 C CA . ALA A 1 94 ? 19.716 12.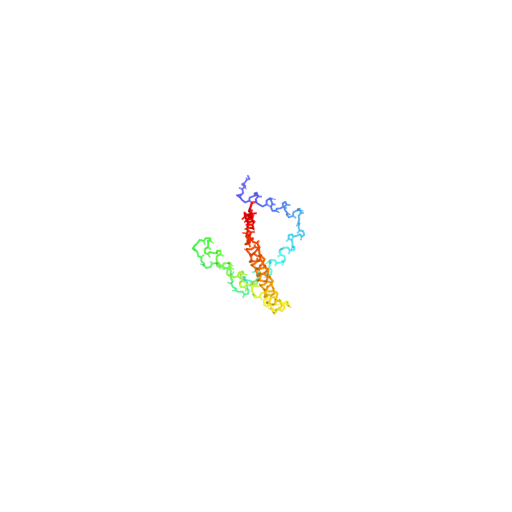745 -20.543 1.00 90.62 94 ALA A CA 1
ATOM 766 C C . ALA A 1 94 ? 19.989 13.377 -21.917 1.00 90.62 94 ALA A C 1
ATOM 768 O O . ALA A 1 94 ? 20.621 14.426 -21.987 1.00 90.62 94 ALA A O 1
ATOM 769 N N . PHE A 1 95 ? 19.430 12.808 -22.986 1.00 91.12 95 PHE A N 1
ATOM 770 C CA . PHE A 1 95 ? 19.556 13.334 -24.343 1.00 91.12 95 PHE A CA 1
ATOM 771 C C . PHE A 1 95 ? 18.931 14.726 -24.496 1.00 91.12 95 PHE A C 1
ATOM 773 O O . PHE A 1 95 ? 19.554 15.625 -25.055 1.00 91.12 95 PHE A O 1
ATOM 780 N N . ILE A 1 96 ? 17.740 14.947 -23.930 1.00 92.50 96 ILE A N 1
ATOM 781 C CA . ILE A 1 96 ? 17.094 16.271 -23.917 1.00 92.50 96 ILE A CA 1
ATOM 782 C C . ILE A 1 96 ? 17.969 17.296 -23.178 1.00 92.50 96 ILE A C 1
ATOM 784 O O . ILE A 1 96 ? 18.139 18.418 -23.654 1.00 92.50 96 ILE A O 1
ATOM 788 N N . ARG A 1 97 ? 18.562 16.916 -22.036 1.00 90.06 97 ARG A N 1
ATOM 789 C CA . ARG A 1 97 ? 19.492 17.786 -21.291 1.00 90.06 97 ARG A CA 1
ATOM 790 C C . ARG A 1 97 ? 20.738 18.114 -22.109 1.00 90.06 97 ARG A C 1
ATOM 792 O O . ARG A 1 97 ? 21.143 19.271 -22.133 1.00 90.06 97 ARG A O 1
ATOM 799 N N . LEU A 1 98 ? 21.303 17.122 -22.796 1.00 88.56 98 LEU A N 1
ATOM 800 C CA . LEU A 1 98 ? 22.480 17.294 -23.642 1.00 88.56 98 LEU A CA 1
ATOM 801 C C . LEU A 1 98 ? 22.190 18.224 -24.827 1.00 88.56 98 LEU A C 1
ATOM 803 O O . LEU A 1 98 ? 22.937 19.173 -25.047 1.00 88.56 98 LEU A O 1
ATOM 807 N N . LYS A 1 99 ? 21.070 18.022 -25.536 1.00 90.12 99 LYS A N 1
ATOM 808 C CA . LYS A 1 99 ? 20.623 18.921 -26.613 1.00 90.12 99 LYS A CA 1
ATOM 809 C C . LYS A 1 99 ? 20.432 20.351 -26.113 1.00 90.12 99 LYS A C 1
ATOM 811 O O . LYS A 1 99 ? 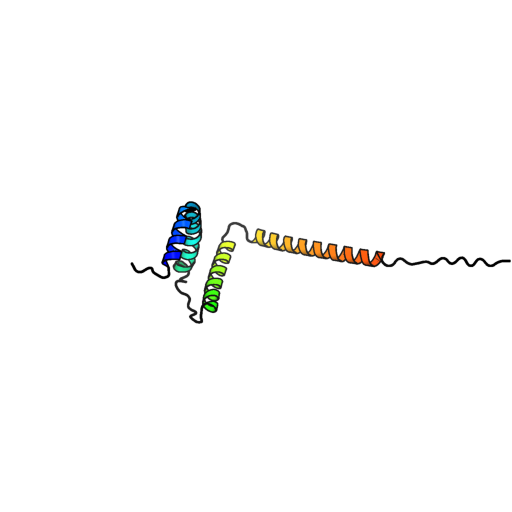20.898 21.274 -26.769 1.00 90.12 99 LYS A O 1
ATOM 816 N N . LYS A 1 100 ? 19.808 20.530 -24.942 1.00 87.50 100 LYS A N 1
ATOM 817 C CA . LYS A 1 100 ? 19.611 21.852 -24.330 1.00 87.50 100 LYS A CA 1
ATOM 818 C C . LYS A 1 100 ? 20.941 22.541 -23.997 1.00 87.50 100 LYS A C 1
ATOM 820 O O . LYS A 1 100 ? 21.102 23.727 -24.277 1.00 87.50 100 LYS A O 1
ATOM 825 N N . ALA A 1 101 ? 21.892 21.800 -23.428 1.00 84.44 101 ALA A N 1
ATOM 826 C CA . ALA A 1 101 ? 23.228 22.312 -23.131 1.00 84.44 101 ALA A CA 1
ATOM 827 C C . ALA A 1 101 ? 23.989 22.699 -24.411 1.00 84.44 101 ALA A C 1
ATOM 829 O O . ALA A 1 101 ? 24.616 23.754 -24.454 1.00 84.44 101 ALA A O 1
ATOM 830 N N . PHE A 1 102 ? 23.874 21.893 -25.471 1.00 83.56 102 PHE A N 1
ATOM 831 C CA . PHE A 1 102 ? 24.497 22.178 -26.762 1.00 83.56 102 PHE A CA 1
ATOM 832 C C . PHE A 1 102 ? 23.924 23.444 -27.407 1.00 83.56 102 PHE A C 1
ATOM 834 O O . PHE A 1 102 ? 24.685 24.343 -27.749 1.00 83.56 102 PHE A O 1
ATOM 841 N N . THR A 1 103 ? 22.593 23.580 -27.474 1.00 75.62 103 THR A N 1
ATOM 842 C CA . THR A 1 103 ? 21.957 24.803 -27.995 1.00 75.62 103 THR A CA 1
ATOM 843 C C . THR A 1 103 ? 22.387 26.046 -27.220 1.00 75.62 103 THR A C 1
ATOM 845 O O . THR A 1 103 ? 22.650 27.075 -27.825 1.00 75.62 103 THR A O 1
ATOM 848 N N . GLN A 1 104 ? 22.538 25.942 -25.896 1.00 76.06 104 GLN A N 1
ATOM 849 C CA . GLN A 1 104 ? 22.986 27.052 -25.053 1.00 76.06 104 GLN A CA 1
ATOM 850 C C . GLN A 1 104 ? 24.469 27.413 -25.264 1.00 76.06 104 GLN A C 1
ATOM 852 O O . GLN A 1 104 ? 24.874 28.541 -24.994 1.00 76.06 104 GLN A O 1
ATOM 857 N N . CYS A 1 105 ? 25.297 26.471 -25.719 1.00 62.56 105 CYS A N 1
ATOM 858 C CA . CYS A 1 105 ? 26.690 26.730 -26.075 1.00 62.56 105 CYS A CA 1
ATOM 859 C C . CYS A 1 105 ? 26.794 27.404 -27.451 1.00 62.56 105 CYS A C 1
ATOM 861 O O . CYS A 1 105 ? 27.541 28.369 -27.599 1.00 62.56 105 CYS A O 1
ATOM 863 N N . THR A 1 106 ? 25.991 26.969 -28.429 1.00 66.69 106 THR A N 1
ATOM 864 C CA . THR A 1 106 ? 25.952 27.582 -29.765 1.00 66.69 106 THR A CA 1
ATOM 865 C C . THR A 1 106 ? 25.467 29.033 -29.720 1.00 66.69 106 THR A C 1
ATOM 867 O O . THR A 1 106 ? 26.068 29.876 -30.374 1.00 66.69 106 THR A O 1
ATOM 870 N N . THR A 1 107 ? 24.457 29.355 -28.901 1.00 59.56 107 THR A N 1
ATOM 871 C CA . THR A 1 107 ? 23.963 30.740 -28.758 1.00 59.56 107 THR A CA 1
ATOM 872 C C . THR A 1 107 ? 24.998 31.678 -28.132 1.00 59.56 107 THR A C 1
ATOM 874 O O . THR A 1 107 ? 25.101 32.827 -28.533 1.00 59.56 107 THR A O 1
ATOM 877 N N . LYS A 1 108 ? 25.819 31.193 -27.189 1.00 57.97 108 LYS A N 1
ATOM 878 C CA . LYS A 1 108 ? 26.889 32.004 -26.575 1.00 57.97 108 LYS A CA 1
ATOM 879 C C . LYS A 1 108 ? 28.019 32.350 -27.552 1.00 57.97 108 LYS A C 1
ATOM 881 O O . LYS A 1 108 ? 28.664 33.376 -27.380 1.00 57.97 108 LYS A O 1
ATOM 886 N N . ASN A 1 109 ? 28.263 31.507 -28.559 1.00 56.34 109 ASN A N 1
ATOM 887 C CA . ASN A 1 109 ? 29.284 31.750 -29.585 1.00 56.34 109 ASN A CA 1
ATOM 888 C C . ASN A 1 109 ? 28.813 32.708 -30.694 1.00 56.34 109 ASN A C 1
ATOM 890 O O . ASN A 1 109 ? 29.654 33.291 -31.368 1.00 56.34 109 ASN A O 1
ATOM 894 N N . THR A 1 110 ? 27.503 32.899 -30.883 1.00 53.47 110 THR A N 1
ATOM 895 C CA . THR A 1 110 ? 26.959 33.880 -31.843 1.00 53.47 110 THR A CA 1
ATOM 896 C C . THR A 1 110 ? 26.855 35.299 -31.277 1.00 53.47 110 THR A C 1
ATOM 898 O O . THR A 1 110 ? 26.703 36.236 -32.051 1.00 53.47 110 THR A O 1
ATOM 901 N N . ASP A 1 111 ? 26.992 35.472 -29.958 1.00 47.84 111 ASP A N 1
ATOM 902 C CA . ASP A 1 111 ? 26.992 36.789 -29.298 1.00 47.84 111 ASP A CA 1
ATOM 903 C C . ASP A 1 111 ? 28.372 37.484 -29.338 1.00 47.84 111 ASP A C 1
ATOM 905 O O . ASP A 1 111 ? 28.498 38.649 -28.967 1.00 47.84 111 ASP A O 1
ATOM 909 N N . HIS A 1 112 ? 29.424 36.803 -29.815 1.00 48.69 112 HIS A N 1
ATOM 910 C CA . HIS A 1 112 ? 30.716 37.421 -30.138 1.00 48.69 112 HIS A CA 1
ATOM 911 C C . HIS A 1 112 ? 30.706 37.946 -31.583 1.00 48.69 112 HIS A C 1
ATOM 913 O O . HIS A 1 112 ? 31.436 37.477 -32.455 1.00 48.69 112 HIS A O 1
ATOM 919 N N . SER A 1 113 ? 29.860 38.941 -31.861 1.00 47.22 113 SER A N 1
ATOM 920 C CA . SER A 1 113 ? 30.025 39.762 -33.061 1.00 47.22 113 SER A CA 1
ATOM 921 C C . SER A 1 113 ? 31.334 40.548 -32.930 1.00 47.22 113 SER A C 1
ATOM 923 O O . SER A 1 113 ? 31.422 41.506 -32.159 1.00 47.22 113 SER A O 1
ATOM 925 N N . ILE A 1 114 ? 32.366 40.130 -33.665 1.00 52.88 114 ILE A N 1
ATOM 926 C CA . ILE A 1 114 ? 33.592 40.902 -33.876 1.00 52.88 114 ILE A CA 1
ATOM 927 C C . ILE A 1 114 ? 33.180 42.199 -34.587 1.00 52.88 114 ILE A C 1
ATOM 929 O O . ILE A 1 114 ? 32.926 42.200 -35.789 1.00 52.88 114 ILE A O 1
ATOM 933 N N . ASN A 1 115 ? 33.079 43.303 -33.846 1.00 41.56 115 ASN A N 1
ATOM 934 C CA . ASN A 1 115 ? 32.919 44.636 -34.422 1.00 41.56 115 ASN A CA 1
ATOM 935 C C . ASN A 1 115 ? 34.253 45.052 -35.057 1.00 41.56 115 ASN A C 1
ATOM 937 O O . ASN A 1 115 ? 35.074 45.711 -34.423 1.00 41.56 115 ASN A O 1
ATOM 941 N N . PHE A 1 116 ? 34.496 44.644 -36.304 1.00 46.88 116 PHE A N 1
ATOM 942 C CA . PHE A 1 116 ? 35.580 45.202 -37.110 1.00 46.88 116 PHE A CA 1
ATOM 943 C C . PHE A 1 116 ? 35.134 46.588 -37.592 1.00 46.88 116 PHE A C 1
ATOM 945 O O . PHE A 1 116 ? 34.501 46.736 -38.635 1.00 46.88 116 PHE A O 1
ATOM 952 N N . VAL A 1 117 ? 35.404 47.617 -36.786 1.00 46.38 117 VAL A N 1
ATOM 953 C CA . VAL A 1 117 ? 35.241 49.014 -37.202 1.00 46.38 117 VAL A CA 1
ATOM 954 C C . VAL A 1 117 ? 36.316 49.297 -38.252 1.00 46.38 117 VAL A C 1
ATOM 956 O O . VAL A 1 117 ? 37.474 49.537 -37.920 1.00 46.38 117 VAL A O 1
ATOM 959 N N . PHE A 1 118 ? 35.955 49.225 -39.533 1.00 47.50 118 PHE A N 1
ATOM 960 C CA . PHE A 1 118 ? 36.807 49.715 -40.612 1.00 47.50 118 PHE A CA 1
ATOM 961 C C . PHE A 1 118 ? 36.752 51.248 -40.569 1.00 47.50 118 PHE A C 1
ATOM 963 O O . PHE A 1 118 ? 35.723 51.836 -40.890 1.00 47.50 118 PHE A O 1
ATOM 970 N N . ASN A 1 119 ? 37.827 51.895 -40.114 1.00 51.28 119 ASN A N 1
ATOM 971 C CA . ASN A 1 119 ? 37.980 53.350 -40.159 1.00 51.28 119 ASN A CA 1
ATOM 972 C C . ASN A 1 119 ? 38.888 53.712 -41.348 1.00 51.28 119 ASN A C 1
ATOM 974 O O . ASN A 1 119 ? 40.111 53.616 -41.215 1.00 51.28 119 ASN A O 1
ATOM 978 N N . PRO A 1 120 ? 38.341 54.071 -42.523 1.00 47.12 120 PRO A N 1
ATOM 979 C CA . PRO A 1 120 ? 39.152 54.509 -43.646 1.00 47.12 120 PRO A CA 1
ATOM 980 C C . PRO A 1 120 ? 39.543 55.976 -43.438 1.00 47.12 120 PRO A C 1
ATOM 982 O O . PRO A 1 120 ? 38.849 56.893 -43.868 1.00 47.12 120 PRO A O 1
ATOM 985 N N . ASN A 1 121 ? 40.671 56.205 -42.769 1.00 51.12 121 ASN A N 1
ATOM 986 C CA . ASN A 1 121 ? 41.280 57.527 -42.697 1.00 51.12 121 ASN A CA 1
ATOM 987 C C . ASN A 1 121 ? 42.079 57.768 -43.990 1.00 51.12 121 ASN A C 1
ATOM 989 O O . ASN A 1 121 ? 43.271 57.475 -44.059 1.00 51.12 121 ASN A O 1
ATOM 993 N N . PHE A 1 122 ? 41.404 58.231 -45.046 1.00 48.53 122 PHE A N 1
ATOM 994 C CA . PHE A 1 122 ? 42.066 58.706 -46.262 1.00 48.53 122 PHE A CA 1
ATOM 995 C C . PHE A 1 122 ? 42.377 60.195 -46.112 1.00 48.53 122 PHE A C 1
ATOM 997 O O . PHE A 1 122 ? 41.529 61.044 -46.364 1.00 48.53 122 PHE A O 1
ATOM 1004 N N . ASN A 1 123 ? 43.609 60.497 -45.706 1.00 45.28 123 ASN A N 1
ATOM 1005 C CA . ASN A 1 123 ? 44.213 61.818 -45.839 1.00 45.28 123 ASN A CA 1
ATOM 1006 C C . ASN A 1 123 ? 45.396 61.699 -46.799 1.00 45.28 123 ASN A C 1
ATOM 1008 O O . ASN A 1 123 ? 46.467 61.259 -46.389 1.00 45.28 123 ASN A O 1
ATOM 1012 N N . TYR A 1 124 ? 45.194 62.083 -48.059 1.00 44.84 124 TYR A N 1
ATOM 1013 C CA . TYR A 1 124 ? 46.278 62.394 -48.988 1.00 44.84 124 TYR A CA 1
ATOM 1014 C C . TYR A 1 124 ? 45.838 63.525 -49.927 1.00 44.84 124 TYR A C 1
ATOM 1016 O O . TYR A 1 124 ? 45.064 63.282 -50.850 1.00 44.84 124 TYR A O 1
ATOM 1024 N N . PHE A 1 125 ? 46.434 64.697 -49.668 1.00 47.62 125 PHE A N 1
ATOM 1025 C CA . PHE A 1 125 ? 46.450 65.957 -50.429 1.00 47.62 125 PHE A CA 1
ATOM 1026 C C . PHE A 1 125 ? 45.204 66.846 -50.388 1.00 47.62 125 PHE A C 1
ATOM 1028 O O . PHE A 1 125 ? 44.106 66.399 -50.776 1.00 47.62 125 PHE A O 1
#

Sequence (125 aa):
IQRSQYTQNIQDNAKRIAQSGALYKKRQALVEHPYGTIKRQWGFDHIMTKRGIKAASADFGLIALAYNLRRLFNSKIGLHQLIVLLFLKKYIKAFIRLKKAFTQCTTKNTDHSINFVFNPNFNYF

Secondary structure (DSSP, 8-state):
-PPPTTHHHHHHHHHHHHHHHHHHHHHHHHHHHHHHIIIIIT---S----SHHHHHHHHHHHHHHHHHHHHHHHSSS-HHHHHHHHHHHHHHHHHHHHHHHHHHHHHHHHS--------------

Radius of gyration: 32.52 Å; chains: 1; bounding box: 80×81×71 Å